Protein AF-A0A2H9NWQ7-F1 (afdb_monomer)

Nearest PDB structures (foldseek):
  6fd2-assembly1_B  TM=4.791E-01  e=6.316E-01  Streptoalloteichus tenebrarius
  4k3z-assembly2_B-2  TM=3.527E-01  e=6.741E-01  Brucella melitensis bv. 1 str. 16M
  4a2r-assembly1_A  TM=3.122E-01  e=1.291E+00  Saccharolobus solfataricus
  7s2l-assembly1_C-3  TM=3.218E-01  e=2.318E+00  uncultured bacterium
  4ijb-assembly1_A  TM=3.047E-01  e=5.759E+00  synthetic construct

Radius of gyration: 14.88 Å; Cα contacts (8 Å, |Δi|>4): 179; chains: 1; bounding box: 39×27×36 Å

Structure (mmCIF, N/CA/C/O backbone):
data_AF-A0A2H9NWQ7-F1
#
_entry.id   AF-A0A2H9NWQ7-F1
#
loop_
_atom_site.group_PDB
_atom_site.id
_atom_site.type_symbol
_atom_site.label_atom_id
_atom_site.label_alt_id
_atom_site.label_comp_id
_atom_site.label_asym_id
_atom_site.label_entity_id
_atom_site.label_seq_id
_atom_site.pdbx_PDB_ins_code
_atom_site.Cartn_x
_atom_site.Cartn_y
_atom_site.Cartn_z
_atom_site.occupancy
_atom_site.B_iso_or_equiv
_atom_site.auth_seq_id
_atom_site.auth_comp_id
_atom_site.auth_asym_id
_atom_site.auth_atom_id
_atom_site.pdbx_PDB_model_num
ATOM 1 N N . GLU A 1 1 ? -18.770 0.151 6.927 1.00 87.44 1 GLU A N 1
ATOM 2 C CA . GLU A 1 1 ? -19.241 0.477 8.300 1.00 87.44 1 GLU A CA 1
ATOM 3 C C . GLU A 1 1 ? -20.042 -0.625 8.992 1.00 87.44 1 GLU A C 1
ATOM 5 O O . GLU A 1 1 ? -19.679 -1.005 10.098 1.00 87.44 1 GLU A O 1
ATOM 10 N N . VAL A 1 2 ? -21.124 -1.141 8.387 1.00 96.44 2 VAL A N 1
ATOM 11 C CA . VAL A 1 2 ? -22.030 -2.113 9.044 1.00 96.44 2 VAL A CA 1
ATOM 12 C C . VAL A 1 2 ? -21.289 -3.340 9.583 1.00 96.44 2 VAL A C 1
ATOM 14 O O . VAL A 1 2 ? -21.537 -3.734 10.718 1.00 96.44 2 VAL A O 1
ATOM 17 N N . LEU A 1 3 ? -20.365 -3.902 8.797 1.00 96.81 3 LEU A N 1
ATOM 18 C CA . LEU A 1 3 ? -19.580 -5.077 9.186 1.00 96.81 3 LEU A CA 1
ATOM 19 C C . LEU A 1 3 ? -18.732 -4.822 10.440 1.00 96.81 3 LEU A C 1
ATOM 21 O O . LEU A 1 3 ? -18.745 -5.633 11.358 1.00 96.81 3 LEU A O 1
ATOM 25 N N . ILE A 1 4 ? -18.078 -3.658 10.513 1.00 96.44 4 ILE A N 1
ATOM 26 C CA . ILE A 1 4 ? -17.283 -3.230 11.672 1.00 96.44 4 ILE A CA 1
ATOM 27 C C . ILE A 1 4 ? -18.188 -3.063 12.899 1.00 96.44 4 ILE A C 1
ATOM 29 O O . ILE A 1 4 ? -17.936 -3.649 13.947 1.00 96.44 4 ILE A O 1
ATOM 33 N N . ARG A 1 5 ? -19.289 -2.308 12.767 1.00 95.88 5 ARG A N 1
ATOM 34 C CA . ARG A 1 5 ? -20.203 -2.017 13.887 1.00 95.88 5 ARG A CA 1
ATOM 35 C C . ARG A 1 5 ? -20.862 -3.276 14.449 1.00 95.88 5 ARG A C 1
ATOM 37 O O . ARG A 1 5 ? -21.040 -3.384 15.657 1.00 95.88 5 ARG A O 1
ATOM 44 N N . LYS A 1 6 ? -21.232 -4.217 13.578 1.00 97.69 6 LYS A N 1
ATOM 45 C CA . LYS A 1 6 ? -21.793 -5.515 13.974 1.00 97.69 6 LYS A CA 1
ATOM 46 C C . LYS A 1 6 ? -20.725 -6.521 14.428 1.00 97.69 6 LYS A C 1
ATOM 48 O O . LYS A 1 6 ? -21.096 -7.642 14.751 1.00 97.69 6 LYS A O 1
ATOM 53 N N . LYS A 1 7 ? -19.441 -6.133 14.461 1.00 95.81 7 LYS A N 1
ATOM 54 C CA . LYS A 1 7 ? -18.301 -6.993 14.821 1.00 95.81 7 LYS A CA 1
ATOM 55 C C . LYS A 1 7 ? -18.266 -8.295 14.008 1.00 95.81 7 LYS A C 1
ATOM 57 O O . LYS A 1 7 ? -18.063 -9.369 14.552 1.00 95.81 7 LYS A O 1
ATOM 62 N N . LEU A 1 8 ? -18.520 -8.187 12.703 1.00 98.00 8 LEU A N 1
ATOM 63 C CA . LEU A 1 8 ? -18.517 -9.320 11.766 1.00 98.00 8 LEU A CA 1
ATOM 64 C C . LEU A 1 8 ? -17.177 -9.498 11.045 1.00 98.00 8 LEU A C 1
ATOM 66 O O . LEU A 1 8 ? -17.048 -10.377 10.201 1.00 98.00 8 LEU A O 1
ATOM 70 N N . VAL A 1 9 ? -16.214 -8.619 11.317 1.00 97.31 9 VAL A N 1
ATOM 71 C CA . VAL A 1 9 ? -14.862 -8.675 10.767 1.00 97.31 9 VAL A CA 1
ATOM 72 C C . VAL A 1 9 ? -13.879 -8.428 11.895 1.00 97.31 9 VAL A C 1
ATOM 74 O O . VAL A 1 9 ? -14.071 -7.495 12.672 1.00 97.31 9 VAL A O 1
ATOM 77 N N . ASP A 1 10 ? -12.828 -9.236 11.948 1.00 98.00 10 ASP A N 1
ATOM 78 C CA . ASP A 1 10 ? -11.739 -9.092 12.921 1.00 98.00 10 ASP A CA 1
ATOM 79 C C . ASP A 1 10 ? -10.541 -8.337 12.331 1.00 98.00 10 ASP A C 1
ATOM 81 O O . ASP A 1 10 ? -9.698 -7.823 13.063 1.00 98.00 10 ASP A O 1
ATOM 85 N N . TYR A 1 11 ? -10.478 -8.241 11.000 1.00 98.19 11 TYR A N 1
ATOM 86 C CA . TYR A 1 11 ? -9.354 -7.664 10.278 1.00 98.19 11 TYR A CA 1
ATOM 87 C C . TYR A 1 11 ? -9.783 -7.058 8.939 1.00 98.19 11 TYR A C 1
ATOM 89 O O . TYR A 1 11 ? -10.650 -7.603 8.252 1.00 98.19 11 TYR A O 1
ATOM 97 N N . ILE A 1 12 ? -9.154 -5.948 8.545 1.00 98.44 12 ILE A N 1
ATOM 98 C CA . ILE A 1 12 ? -9.345 -5.321 7.231 1.00 98.44 12 ILE A CA 1
ATOM 99 C C . ILE A 1 12 ? -7.993 -5.102 6.550 1.00 98.44 12 ILE A C 1
ATOM 101 O O . ILE A 1 12 ? -7.142 -4.390 7.069 1.00 98.44 12 ILE A O 1
ATOM 105 N N . ALA A 1 13 ? -7.830 -5.643 5.345 1.00 98.31 13 ALA A N 1
ATOM 106 C CA . ALA A 1 13 ? -6.726 -5.303 4.452 1.00 98.31 13 ALA A CA 1
ATOM 107 C C . ALA A 1 13 ? -7.251 -4.430 3.308 1.00 98.31 13 ALA A C 1
ATOM 109 O O . ALA A 1 13 ? -8.194 -4.825 2.618 1.00 98.31 13 ALA A O 1
ATOM 110 N N . MET A 1 14 ? -6.652 -3.258 3.097 1.00 98.44 14 MET A N 1
ATOM 111 C CA . MET A 1 14 ? -7.027 -2.357 2.003 1.00 98.44 14 MET A CA 1
ATOM 112 C C . MET A 1 14 ? -5.858 -2.126 1.049 1.00 98.44 14 MET A C 1
ATOM 114 O O . MET A 1 14 ? -4.771 -1.725 1.460 1.00 98.44 14 MET A O 1
ATOM 118 N N . ASP A 1 15 ? -6.109 -2.328 -0.243 1.00 98.31 15 ASP A N 1
ATOM 119 C CA . ASP A 1 15 ? -5.146 -2.020 -1.295 1.00 98.31 15 ASP A CA 1
ATOM 120 C C . ASP A 1 15 ? -5.033 -0.502 -1.516 1.00 98.31 15 ASP A C 1
ATOM 122 O O . ASP A 1 15 ? -6.017 0.180 -1.808 1.00 98.31 15 ASP A O 1
ATOM 126 N N . ILE A 1 16 ? -3.812 0.017 -1.431 1.00 98.50 16 ILE A N 1
ATOM 127 C CA . ILE A 1 16 ? -3.425 1.358 -1.865 1.00 98.50 16 ILE A CA 1
ATOM 128 C C . ILE A 1 16 ? -2.639 1.187 -3.157 1.00 98.50 16 ILE A C 1
ATOM 130 O O . ILE A 1 16 ? -1.578 0.574 -3.164 1.00 98.50 16 ILE A O 1
ATOM 134 N N . LYS A 1 17 ? -3.201 1.662 -4.271 1.00 97.12 17 LYS A N 1
ATOM 135 C CA . LYS A 1 17 ? -2.672 1.351 -5.604 1.00 97.12 17 LYS A CA 1
ATOM 136 C C . LYS A 1 17 ? -1.675 2.370 -6.135 1.00 97.12 17 LYS A C 1
ATOM 138 O O . LYS A 1 17 ? -0.853 1.996 -6.946 1.00 97.12 17 LYS A O 1
ATOM 143 N N . ALA A 1 18 ? -1.778 3.634 -5.738 1.00 97.94 18 ALA A N 1
ATOM 144 C CA . ALA A 1 18 ? -0.905 4.709 -6.205 1.00 97.94 18 ALA A CA 1
ATOM 145 C C . ALA A 1 18 ? -1.085 5.953 -5.313 1.00 97.94 18 ALA A C 1
ATOM 147 O O . ALA A 1 18 ? -1.996 5.968 -4.473 1.00 97.94 18 ALA A O 1
ATOM 148 N N . PRO A 1 19 ? -0.285 7.015 -5.510 1.00 98.00 19 PRO A N 1
ATOM 149 C CA . PRO A 1 19 ? -0.627 8.361 -5.057 1.00 98.00 19 PRO A CA 1
ATOM 150 C C . PRO A 1 19 ? -1.988 8.819 -5.601 1.00 98.00 19 PRO A C 1
ATOM 152 O O . PRO A 1 19 ? -2.500 8.270 -6.580 1.00 98.00 19 PRO A O 1
ATOM 155 N N . LYS A 1 20 ? -2.581 9.844 -4.980 1.00 96.88 20 LYS A N 1
ATOM 156 C CA . LYS A 1 20 ? -3.924 10.338 -5.334 1.00 96.88 20 LYS A CA 1
ATOM 157 C C . LYS A 1 20 ? -4.025 10.733 -6.806 1.00 96.88 20 LYS A C 1
ATOM 159 O O . LYS A 1 20 ? -5.002 10.398 -7.469 1.00 96.88 20 LYS A O 1
ATOM 164 N N . GLU A 1 21 ? -3.016 11.442 -7.295 1.00 96.50 21 GLU A N 1
ATOM 165 C CA . GLU A 1 21 ? -2.955 12.004 -8.642 1.00 96.50 21 GLU A CA 1
ATOM 166 C C . GLU A 1 21 ? -2.868 10.936 -9.743 1.00 96.50 21 GLU A C 1
ATOM 168 O O . GLU A 1 21 ? -3.390 11.139 -10.837 1.00 96.50 21 GLU A O 1
ATOM 173 N N . ASP A 1 22 ? -2.283 9.776 -9.437 1.00 97.06 22 ASP A N 1
ATOM 174 C CA . ASP A 1 22 ? -2.066 8.680 -10.387 1.00 97.06 22 ASP A CA 1
ATOM 175 C C . ASP A 1 22 ? -3.012 7.491 -10.157 1.00 97.06 22 ASP A C 1
ATOM 177 O O . ASP A 1 22 ? -2.977 6.504 -10.898 1.00 97.06 22 ASP A O 1
ATOM 181 N N . TYR A 1 23 ? -3.901 7.570 -9.162 1.00 97.50 23 TYR A N 1
ATOM 182 C CA . TYR A 1 23 ? -4.732 6.440 -8.745 1.00 97.50 23 TYR A CA 1
ATOM 183 C C . TYR A 1 23 ? -5.609 5.906 -9.879 1.00 97.50 23 TYR A C 1
ATOM 185 O O . TYR A 1 23 ? -5.609 4.704 -10.134 1.00 97.50 23 TYR A O 1
ATOM 193 N N . SER A 1 24 ? -6.313 6.782 -10.601 1.00 97.00 24 SER A N 1
ATOM 194 C CA . SER A 1 24 ? -7.166 6.392 -11.736 1.00 97.00 24 SER A CA 1
ATOM 195 C C . SER A 1 24 ? -6.364 5.768 -12.881 1.00 97.00 24 SER A C 1
ATOM 197 O O . SER A 1 24 ? -6.818 4.820 -13.523 1.00 97.00 24 SER A O 1
ATOM 199 N N . LYS A 1 25 ? -5.139 6.257 -13.109 1.00 95.69 25 LYS A N 1
ATOM 200 C CA . LYS A 1 25 ? -4.226 5.733 -14.131 1.00 95.69 25 LYS A CA 1
ATOM 201 C C . LYS A 1 25 ? -3.767 4.320 -13.779 1.00 95.69 25 LYS A C 1
ATOM 203 O O . LYS A 1 25 ? -3.852 3.430 -14.620 1.00 95.69 25 LYS A O 1
ATOM 208 N N . VAL A 1 26 ? -3.330 4.094 -12.540 1.00 95.69 26 VAL A N 1
ATOM 209 C CA . VAL A 1 26 ? -2.879 2.768 -12.083 1.00 95.69 26 VAL A CA 1
ATOM 210 C C . VAL A 1 26 ? -4.045 1.789 -11.936 1.00 95.69 26 VAL A C 1
ATOM 212 O O . VAL A 1 26 ? -3.919 0.618 -12.292 1.00 95.69 26 VAL A O 1
ATOM 215 N N . ALA A 1 27 ? -5.200 2.253 -11.458 1.00 94.69 27 ALA A N 1
ATOM 216 C CA . ALA A 1 27 ? -6.418 1.448 -11.380 1.00 94.69 27 ALA A CA 1
ATOM 217 C C . ALA A 1 27 ? -7.038 1.162 -12.759 1.00 94.69 27 ALA A C 1
ATOM 219 O O . ALA A 1 27 ? -7.901 0.291 -12.857 1.00 94.69 27 ALA A O 1
ATOM 220 N N . ASN A 1 28 ? -6.607 1.882 -13.802 1.00 94.38 28 ASN A N 1
ATOM 221 C CA . ASN A 1 28 ? -7.165 1.841 -15.151 1.00 94.38 28 ASN A CA 1
ATOM 222 C C . ASN A 1 28 ? -8.698 2.015 -15.159 1.00 94.38 28 ASN A C 1
ATOM 224 O O . ASN A 1 28 ? -9.426 1.300 -15.847 1.00 94.38 28 ASN A O 1
ATOM 228 N N . ALA A 1 29 ? -9.186 2.942 -14.333 1.00 95.25 29 ALA A N 1
ATOM 229 C CA . ALA A 1 29 ? -10.602 3.232 -14.148 1.00 95.25 29 ALA A CA 1
ATOM 230 C C . ALA A 1 29 ? -10.788 4.660 -13.622 1.00 95.25 29 ALA A C 1
ATOM 232 O O . ALA A 1 29 ? -9.889 5.221 -13.000 1.00 95.25 29 ALA A O 1
ATOM 233 N N . SER A 1 30 ? -11.973 5.239 -13.824 1.00 96.19 30 SER A N 1
ATOM 234 C CA . SER A 1 30 ? -12.349 6.478 -13.138 1.00 96.19 30 SER A CA 1
ATOM 235 C C . SER A 1 30 ? -12.562 6.181 -11.655 1.00 96.19 30 SER A C 1
ATOM 237 O O . SER A 1 30 ? -13.524 5.500 -11.298 1.00 96.19 30 SER A O 1
ATOM 239 N N . VAL A 1 31 ? -11.666 6.674 -10.799 1.00 96.62 31 VAL A N 1
ATOM 240 C CA . VAL A 1 31 ? -11.718 6.465 -9.348 1.00 96.62 31 VAL A CA 1
ATOM 241 C C . VAL A 1 31 ? -12.072 7.769 -8.646 1.00 96.62 31 VAL A C 1
ATOM 243 O O . VAL A 1 31 ? -11.437 8.798 -8.866 1.00 96.62 31 VAL A O 1
ATOM 246 N N . ASP A 1 32 ? -13.061 7.707 -7.758 1.00 97.50 32 ASP A N 1
ATOM 247 C CA . ASP A 1 32 ? -13.322 8.780 -6.804 1.00 97.50 32 ASP A CA 1
ATOM 248 C C . ASP A 1 32 ? -12.349 8.680 -5.621 1.00 97.50 32 ASP A C 1
ATOM 250 O O . ASP A 1 32 ? -12.477 7.812 -4.752 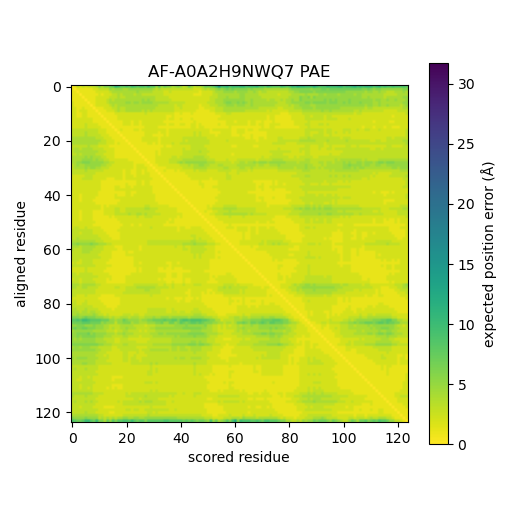1.00 97.50 32 ASP A O 1
ATOM 254 N N . ILE A 1 33 ? -11.374 9.589 -5.584 1.00 97.88 33 ILE A N 1
ATOM 255 C CA . ILE A 1 33 ? -10.387 9.676 -4.502 1.00 97.88 33 ILE A CA 1
ATOM 256 C C . ILE A 1 33 ? -11.059 9.955 -3.152 1.00 97.88 33 ILE A C 1
ATOM 258 O O . ILE A 1 33 ? -10.607 9.421 -2.139 1.00 97.88 33 ILE A O 1
ATOM 262 N N . GLY A 1 34 ? -12.164 10.708 -3.123 1.00 98.19 34 GLY A N 1
ATOM 263 C CA . GLY A 1 34 ? -12.880 11.026 -1.886 1.00 98.19 34 GLY A CA 1
ATOM 264 C C . GLY A 1 34 ? -13.396 9.769 -1.184 1.00 98.19 34 GLY A C 1
ATOM 265 O O . GLY A 1 34 ? -13.209 9.604 0.022 1.00 98.19 34 GLY A O 1
ATOM 266 N N . SER A 1 35 ? -13.952 8.824 -1.943 1.00 97.81 35 SER A N 1
ATOM 267 C CA . SER A 1 35 ? -14.371 7.513 -1.427 1.00 97.81 35 SER A CA 1
ATOM 268 C C . SER A 1 35 ? -13.203 6.683 -0.863 1.00 97.81 35 SER A C 1
ATOM 270 O O . SER A 1 35 ? -13.354 5.984 0.148 1.00 97.81 35 SER A O 1
ATOM 272 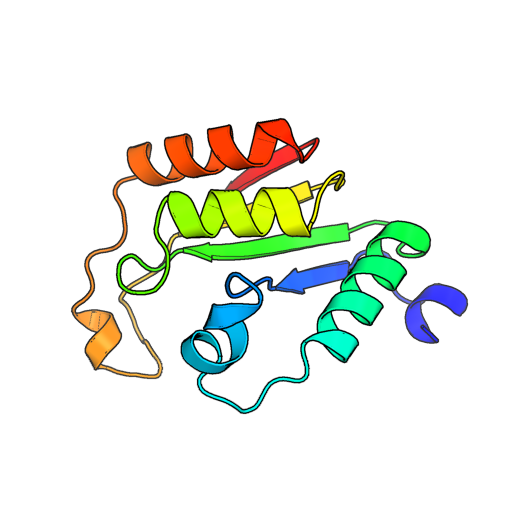N N . ILE A 1 36 ? -12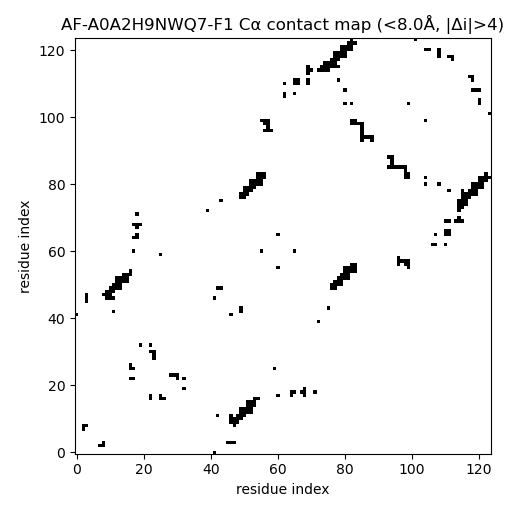.016 6.771 -1.474 1.00 98.19 36 ILE A N 1
ATOM 273 C CA . ILE A 1 36 ? -10.801 6.104 -0.975 1.00 98.19 36 ILE A CA 1
ATOM 274 C C . ILE A 1 36 ? -10.349 6.726 0.352 1.00 98.19 36 ILE A C 1
ATOM 276 O O . ILE A 1 36 ? -10.064 6.002 1.307 1.00 98.19 36 ILE A O 1
ATOM 280 N N . GLU A 1 37 ? -10.347 8.054 0.455 1.00 98.25 37 GLU A N 1
ATOM 281 C CA . GLU A 1 37 ? -9.990 8.765 1.687 1.00 98.25 37 GLU A CA 1
ATOM 282 C C . GLU A 1 37 ? -10.963 8.483 2.832 1.00 98.25 37 GLU A C 1
ATOM 284 O O . GLU A 1 37 ? -10.532 8.223 3.958 1.00 98.25 37 GLU A O 1
ATOM 289 N N . GLN A 1 38 ? -12.266 8.456 2.542 1.00 98.31 38 GLN A N 1
ATOM 290 C CA . GLN A 1 38 ? -13.291 8.060 3.510 1.00 98.31 38 GLN A CA 1
ATOM 291 C C . GLN A 1 38 ? -13.051 6.637 4.022 1.00 98.31 38 GLN A C 1
ATOM 293 O O . GLN A 1 38 ? -13.143 6.388 5.226 1.00 98.31 38 GLN A O 1
ATOM 298 N N . SER A 1 39 ? -12.677 5.715 3.131 1.00 98.06 39 SER A N 1
ATOM 299 C CA . SER A 1 39 ? -12.347 4.335 3.497 1.00 98.06 39 SER A CA 1
ATOM 300 C C . SER A 1 39 ? -11.103 4.264 4.387 1.00 98.06 39 SER A C 1
ATOM 302 O O . SER A 1 39 ? -11.143 3.621 5.436 1.00 98.06 39 SER A O 1
ATOM 304 N N . ILE A 1 40 ? -10.028 4.979 4.033 1.00 98.38 40 ILE A N 1
ATOM 305 C CA . ILE A 1 40 ? -8.801 5.070 4.843 1.00 98.38 40 ILE A CA 1
ATOM 306 C C . ILE A 1 40 ? -9.123 5.613 6.241 1.00 98.38 40 ILE A C 1
ATOM 308 O O . ILE A 1 40 ? -8.713 5.019 7.242 1.00 98.38 40 ILE A O 1
ATOM 312 N N . ALA A 1 41 ? -9.878 6.711 6.327 1.00 98.38 41 ALA A N 1
ATOM 313 C CA . ALA A 1 41 ? -10.249 7.334 7.595 1.00 98.38 41 ALA A CA 1
ATOM 314 C C . ALA A 1 41 ? -11.111 6.403 8.461 1.00 98.38 41 ALA A C 1
ATOM 316 O O . ALA A 1 41 ? -10.855 6.250 9.659 1.00 98.38 41 ALA A O 1
ATOM 317 N N . LEU A 1 42 ? -12.100 5.737 7.857 1.00 98.25 42 LEU A N 1
ATOM 318 C CA . LEU A 1 42 ? -12.958 4.774 8.541 1.00 98.25 42 LEU A CA 1
ATOM 319 C C . LEU A 1 42 ? -12.151 3.601 9.106 1.00 98.25 42 LEU A C 1
ATOM 321 O O . LEU A 1 42 ? -12.336 3.247 10.273 1.00 98.25 42 LEU A O 1
ATOM 325 N N . ILE A 1 43 ? -11.267 3.012 8.295 1.00 98.38 43 ILE A N 1
ATOM 326 C CA . ILE A 1 43 ? -10.436 1.869 8.689 1.00 98.38 43 ILE A CA 1
ATOM 327 C C . ILE A 1 43 ? -9.538 2.259 9.857 1.00 98.38 43 ILE A C 1
ATOM 329 O O . ILE A 1 43 ? -9.582 1.610 10.898 1.00 98.38 43 ILE A O 1
ATOM 333 N N . LYS A 1 44 ? -8.799 3.367 9.735 1.00 97.94 44 LYS A N 1
ATOM 334 C CA . LYS A 1 44 ? -7.901 3.839 10.798 1.00 97.94 44 LYS A CA 1
ATOM 335 C C . LYS A 1 44 ? -8.621 4.106 12.113 1.00 97.94 44 LYS A C 1
ATOM 337 O O . LYS A 1 44 ? -8.072 3.823 13.173 1.00 97.94 44 LYS A O 1
ATOM 342 N N . LYS A 1 45 ? -9.826 4.676 12.041 1.00 97.44 45 LYS A N 1
ATOM 343 C CA . LYS A 1 45 ? -10.603 5.072 13.218 1.00 97.44 45 LYS A CA 1
ATOM 344 C C . LYS A 1 45 ? -11.327 3.900 13.878 1.00 97.44 45 LYS A C 1
ATOM 346 O O . LYS A 1 45 ? -11.490 3.911 15.093 1.00 97.44 45 LYS A O 1
ATOM 351 N N . SER A 1 46 ? -11.839 2.961 13.084 1.00 97.31 46 SER A N 1
ATOM 352 C CA . SER A 1 46 ? -12.901 2.056 13.545 1.00 97.31 46 SER A CA 1
ATOM 353 C C . SER A 1 46 ? -12.624 0.575 13.310 1.00 97.31 46 SER A C 1
ATOM 355 O O . SER A 1 46 ? -13.325 -0.243 13.899 1.00 97.31 46 SER A O 1
ATOM 357 N N . ALA A 1 47 ? -11.668 0.200 12.454 1.00 97.62 47 ALA A N 1
ATOM 358 C CA . ALA A 1 47 ? -11.365 -1.213 12.243 1.00 97.62 47 ALA A CA 1
ATOM 359 C C . ALA A 1 47 ? -10.763 -1.829 13.523 1.00 97.62 47 ALA A C 1
ATOM 361 O O . ALA A 1 47 ? -9.910 -1.193 14.145 1.00 97.62 47 ALA A O 1
ATOM 362 N N . PRO A 1 48 ? -11.171 -3.051 13.917 1.00 97.19 48 PRO A N 1
ATOM 363 C CA . PRO A 1 48 ? -10.599 -3.729 15.084 1.00 97.19 48 PRO A CA 1
ATOM 364 C C . PRO A 1 48 ? -9.103 -4.006 14.903 1.00 97.19 48 PRO A C 1
ATOM 366 O O . PRO A 1 48 ? -8.307 -3.782 15.814 1.00 97.19 48 PRO A O 1
ATOM 369 N N . ASP A 1 49 ? -8.716 -4.426 13.701 1.00 98.19 49 ASP A N 1
ATOM 370 C CA . ASP A 1 49 ? -7.335 -4.468 13.254 1.00 98.19 49 ASP A CA 1
ATOM 371 C C . ASP A 1 49 ? -7.265 -4.280 11.729 1.00 98.19 49 ASP A C 1
ATOM 373 O O . ASP A 1 49 ? -8.256 -4.506 11.025 1.00 98.19 49 ASP A O 1
ATOM 377 N N . TYR A 1 50 ? -6.123 -3.817 11.212 1.00 98.62 50 TYR A N 1
ATOM 378 C CA . TYR A 1 50 ? -5.971 -3.552 9.784 1.00 98.62 50 TYR A CA 1
ATOM 379 C C . TYR A 1 50 ? -4.526 -3.533 9.270 1.00 98.62 50 TYR A C 1
ATOM 381 O O . TYR A 1 50 ? -3.557 -3.393 10.027 1.00 98.62 50 TYR A O 1
ATOM 389 N N . GLU A 1 51 ? -4.416 -3.588 7.946 1.00 98.69 51 GLU A N 1
ATOM 390 C CA . GLU A 1 51 ? -3.251 -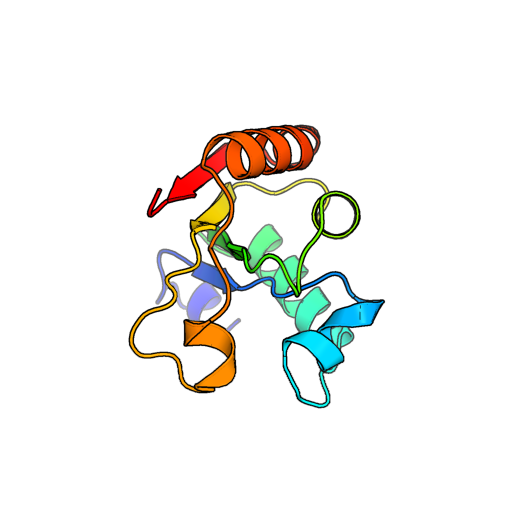3.172 7.169 1.00 98.69 51 GLU A CA 1
ATOM 391 C C . GLU A 1 51 ? -3.678 -2.406 5.915 1.00 98.69 51 GLU A C 1
ATOM 393 O O . GLU A 1 51 ? -4.754 -2.624 5.346 1.00 98.69 51 GLU A O 1
ATOM 398 N N . PHE A 1 52 ? -2.792 -1.531 5.456 1.00 98.81 52 PHE A N 1
ATOM 399 C CA . PHE A 1 52 ? -2.767 -1.126 4.058 1.00 98.81 52 PHE A CA 1
ATOM 400 C C . PHE A 1 52 ? -1.769 -1.998 3.308 1.00 98.81 52 PHE A C 1
ATOM 402 O O . PHE A 1 52 ? -0.817 -2.504 3.895 1.00 98.81 52 PHE A O 1
ATOM 409 N N . ARG A 1 53 ? -1.959 -2.195 2.012 1.00 98.69 53 ARG A N 1
ATOM 410 C CA . ARG A 1 53 ? -1.021 -2.988 1.216 1.00 98.69 53 ARG A CA 1
ATOM 411 C C . ARG A 1 53 ? -0.942 -2.496 -0.216 1.00 98.69 53 ARG A C 1
ATOM 413 O O . ARG A 1 53 ? -1.851 -1.825 -0.694 1.00 98.69 53 ARG A O 1
ATOM 420 N N . MET A 1 54 ? 0.136 -2.843 -0.903 1.00 98.31 54 MET A N 1
ATOM 421 C CA . MET A 1 54 ? 0.341 -2.483 -2.303 1.00 98.31 54 MET A CA 1
ATOM 422 C C . MET A 1 54 ? 1.181 -3.534 -3.014 1.00 98.31 54 MET A C 1
ATOM 424 O O . MET A 1 54 ? 2.218 -3.950 -2.505 1.00 98.31 54 MET A O 1
ATOM 428 N N . THR A 1 55 ? 0.770 -3.919 -4.222 1.00 97.94 55 THR A N 1
ATOM 429 C CA . THR A 1 55 ? 1.624 -4.680 -5.140 1.00 97.94 55 THR A CA 1
ATOM 430 C C . THR A 1 55 ? 2.545 -3.725 -5.894 1.00 97.94 55 THR A C 1
ATOM 432 O O . THR A 1 55 ? 2.077 -2.907 -6.682 1.00 97.94 55 THR A O 1
ATOM 435 N N . VAL A 1 56 ? 3.852 -3.837 -5.675 1.00 97.81 56 VAL A N 1
ATOM 436 C CA . VAL A 1 56 ? 4.846 -2.916 -6.235 1.00 97.81 56 VAL A CA 1
ATOM 437 C C . VAL A 1 56 ? 5.256 -3.362 -7.636 1.00 97.81 56 VAL A C 1
ATOM 439 O O . VAL A 1 56 ? 5.928 -4.377 -7.803 1.00 97.81 56 VAL A O 1
ATOM 442 N N . VAL A 1 57 ? 4.876 -2.578 -8.643 1.00 97.62 57 VAL A N 1
ATOM 443 C CA . VAL A 1 57 ? 5.193 -2.811 -10.065 1.00 97.62 57 VAL A CA 1
ATOM 444 C C . VAL A 1 57 ? 6.137 -1.715 -10.589 1.00 97.62 57 VAL A C 1
ATOM 446 O O . VAL A 1 57 ? 5.738 -0.550 -10.537 1.00 97.62 57 VAL A O 1
ATOM 449 N N . PRO A 1 58 ? 7.322 -2.044 -11.145 1.00 96.94 58 PRO A N 1
ATOM 450 C CA . PRO A 1 58 ? 8.340 -1.054 -11.529 1.00 96.94 58 PRO A CA 1
ATOM 451 C C . PRO A 1 58 ? 7.931 0.029 -12.525 1.00 96.94 58 PRO A C 1
ATOM 453 O O . PRO A 1 58 ? 8.423 1.148 -12.462 1.00 96.94 58 PRO A O 1
ATOM 456 N N . THR A 1 59 ? 7.021 -0.271 -13.449 1.00 95.94 59 THR A N 1
ATOM 457 C CA . THR A 1 59 ? 6.556 0.712 -14.442 1.00 95.94 59 THR A CA 1
ATOM 458 C C . THR A 1 59 ? 5.410 1.586 -13.933 1.00 95.94 59 THR A C 1
ATOM 460 O O . THR A 1 59 ? 4.926 2.437 -14.675 1.00 95.94 59 THR A O 1
ATOM 463 N N . LEU A 1 60 ? 4.918 1.328 -12.718 1.00 97.06 60 LEU A N 1
ATOM 464 C CA . LEU A 1 60 ? 3.761 2.011 -12.133 1.00 97.06 60 LEU A CA 1
ATOM 465 C C . LEU A 1 60 ? 4.083 2.717 -10.815 1.00 97.06 60 LEU A C 1
ATOM 467 O O . LEU A 1 60 ? 3.317 3.584 -10.415 1.00 97.06 60 LEU A O 1
ATOM 471 N N . HIS A 1 61 ? 5.168 2.333 -10.141 1.00 98.19 61 HIS A N 1
ATOM 472 C CA . HIS A 1 61 ? 5.521 2.865 -8.832 1.00 98.19 61 HIS A CA 1
ATOM 473 C C . HIS A 1 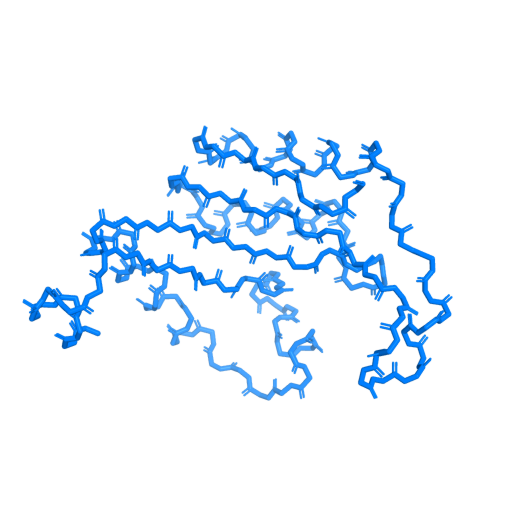61 ? 7.015 3.130 -8.771 1.00 98.19 61 HIS A C 1
ATOM 475 O O . HIS A 1 61 ? 7.816 2.247 -9.063 1.00 98.19 61 HIS A O 1
ATOM 481 N N . SER A 1 62 ? 7.368 4.322 -8.323 1.00 98.19 62 SER A N 1
ATOM 482 C CA . SER A 1 62 ? 8.721 4.786 -8.053 1.00 98.19 62 SER A CA 1
ATOM 483 C C . SER A 1 62 ? 8.899 5.102 -6.567 1.00 98.19 62 SER A C 1
ATOM 485 O O . SER A 1 62 ? 7.926 5.173 -5.818 1.00 98.19 62 SER A O 1
ATOM 487 N N . ALA A 1 63 ? 10.135 5.363 -6.129 1.00 98.44 63 ALA A N 1
ATOM 488 C CA . ALA A 1 63 ? 10.403 5.816 -4.760 1.00 98.44 63 ALA A CA 1
ATOM 489 C C . ALA A 1 63 ? 9.621 7.094 -4.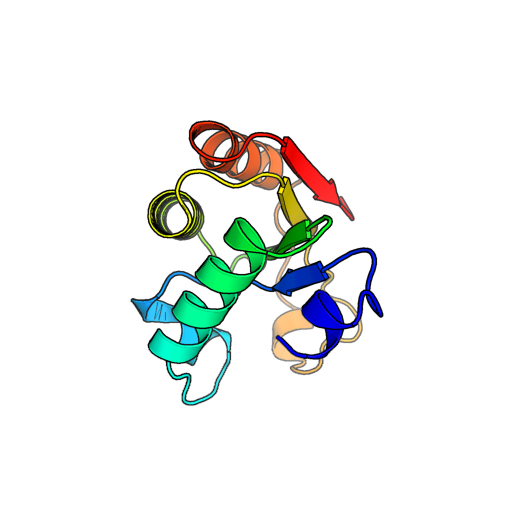390 1.00 98.44 63 ALA A C 1
ATOM 491 O O . ALA A 1 63 ? 9.174 7.232 -3.250 1.00 98.44 63 ALA A O 1
ATOM 492 N N . GLU A 1 64 ? 9.432 8.005 -5.351 1.00 98.50 64 GLU A N 1
ATOM 493 C CA . GLU A 1 64 ? 8.649 9.230 -5.163 1.00 98.50 64 GLU A CA 1
ATOM 494 C C . GLU A 1 64 ? 7.174 8.905 -4.897 1.00 98.50 64 GLU A C 1
ATOM 496 O O . GLU A 1 64 ? 6.571 9.466 -3.982 1.00 98.50 64 GLU A O 1
ATOM 501 N N . ASP A 1 65 ? 6.612 7.934 -5.620 1.00 98.44 65 ASP A N 1
ATOM 502 C CA . ASP A 1 65 ? 5.233 7.486 -5.409 1.00 98.44 65 ASP A CA 1
ATOM 503 C C . ASP A 1 65 ? 5.052 6.884 -4.013 1.00 98.44 65 ASP A C 1
ATOM 505 O O . ASP A 1 65 ? 4.084 7.200 -3.318 1.00 98.44 65 ASP A O 1
ATOM 509 N N . ILE A 1 66 ? 6.016 6.077 -3.553 1.00 98.56 66 ILE A N 1
ATOM 510 C CA . ILE A 1 66 ? 6.009 5.538 -2.184 1.00 98.56 66 ILE A CA 1
ATOM 511 C C . ILE A 1 66 ? 6.035 6.668 -1.156 1.00 98.56 66 ILE A C 1
ATOM 513 O O . ILE A 1 66 ? 5.294 6.622 -0.174 1.00 98.56 66 ILE A O 1
ATOM 517 N N . GLN A 1 67 ? 6.858 7.695 -1.377 1.00 98.56 67 GLN A N 1
ATOM 518 C CA . GLN A 1 67 ? 6.932 8.848 -0.485 1.00 98.56 67 GLN A CA 1
ATOM 519 C C . GLN A 1 67 ? 5.601 9.606 -0.432 1.00 98.56 67 GLN A C 1
ATOM 521 O O . GLN A 1 67 ? 5.122 9.920 0.659 1.00 98.56 67 GLN A O 1
ATOM 526 N N . LYS A 1 68 ? 4.971 9.855 -1.582 1.00 98.62 68 LYS A N 1
ATOM 527 C CA . LYS A 1 68 ? 3.655 10.504 -1.659 1.00 98.62 68 LYS A CA 1
ATOM 528 C C . LYS A 1 68 ? 2.570 9.681 -0.967 1.00 98.62 68 LYS A C 1
ATOM 530 O O . LYS A 1 68 ? 1.766 10.238 -0.223 1.00 98.62 68 LYS A O 1
ATOM 535 N N . ILE A 1 69 ? 2.574 8.358 -1.143 1.00 98.62 69 ILE A N 1
ATOM 536 C CA . ILE A 1 69 ? 1.660 7.442 -0.442 1.00 98.62 69 ILE A CA 1
ATOM 537 C C . ILE A 1 69 ? 1.891 7.499 1.072 1.00 98.62 69 ILE A C 1
ATOM 539 O O . ILE A 1 69 ? 0.927 7.616 1.829 1.00 98.62 69 ILE A O 1
ATOM 543 N N . ALA A 1 70 ? 3.147 7.454 1.522 1.00 98.25 70 ALA A N 1
ATOM 544 C CA . ALA A 1 70 ? 3.493 7.524 2.941 1.00 98.25 70 ALA A CA 1
ATOM 545 C C . ALA A 1 70 ? 2.997 8.833 3.577 1.00 98.25 70 ALA A C 1
ATOM 547 O O . ALA A 1 70 ? 2.395 8.813 4.650 1.00 98.25 70 ALA A O 1
ATOM 548 N N . GLN A 1 71 ? 3.191 9.960 2.886 1.00 98.00 71 GLN A N 1
ATOM 549 C CA . GLN A 1 71 ? 2.719 11.275 3.321 1.00 98.00 71 GLN A CA 1
ATOM 550 C C . GLN A 1 71 ? 1.193 11.373 3.321 1.00 98.00 71 GLN A C 1
ATOM 552 O O . GLN A 1 71 ? 0.615 11.880 4.281 1.00 98.00 71 GLN A O 1
ATOM 557 N N . TRP A 1 72 ? 0.537 10.871 2.272 1.00 98.12 72 TRP A N 1
ATOM 558 C CA . TRP A 1 72 ? -0.920 10.863 2.177 1.00 98.12 72 TRP A CA 1
ATOM 559 C C . TRP A 1 72 ? -1.547 10.043 3.302 1.00 98.12 72 TRP A C 1
ATOM 561 O O . TRP A 1 72 ? -2.467 10.514 3.973 1.00 98.12 72 TRP A O 1
ATOM 571 N N . LEU A 1 73 ? -1.049 8.829 3.536 1.00 97.81 73 LEU A N 1
ATOM 572 C CA . LEU A 1 73 ? -1.532 8.017 4.640 1.00 97.81 73 LEU A CA 1
ATOM 573 C C . LEU A 1 73 ? -1.199 8.692 5.973 1.00 97.81 73 LEU A C 1
ATOM 575 O O . LEU A 1 73 ? -2.051 8.717 6.857 1.00 97.81 73 LEU A O 1
ATOM 579 N N . GLY A 1 74 ? -0.001 9.243 6.148 1.00 96.62 74 GLY A N 1
ATOM 580 C CA . GLY A 1 74 ? 0.469 9.696 7.454 1.00 96.62 74 GLY A CA 1
ATOM 581 C C . GLY A 1 74 ? 0.560 8.522 8.435 1.00 96.62 74 GLY A C 1
ATOM 582 O O . GLY A 1 74 ? 0.849 7.395 8.037 1.00 96.62 74 GLY A O 1
ATOM 583 N N . SER A 1 75 ? 0.270 8.759 9.719 1.00 97.19 75 SER A N 1
ATOM 584 C CA . SER A 1 75 ? 0.352 7.709 10.747 1.00 97.19 75 SER A CA 1
ATOM 585 C C . SER A 1 75 ? -0.607 6.548 10.463 1.00 97.19 75 SER A C 1
ATOM 587 O O . SER A 1 75 ? -1.822 6.747 10.361 1.00 97.19 75 SER A O 1
ATOM 589 N N . ALA A 1 76 ? -0.078 5.334 10.317 1.00 97.75 76 ALA A N 1
ATOM 590 C CA . ALA A 1 76 ? -0.851 4.109 10.116 1.00 97.75 76 ALA A CA 1
ATOM 591 C C . ALA A 1 76 ? -0.216 2.931 10.865 1.00 97.75 76 ALA A C 1
ATOM 593 O O . ALA A 1 76 ? 0.994 2.908 11.092 1.00 97.75 76 ALA A O 1
ATOM 594 N N . LYS A 1 77 ? -1.039 1.937 11.221 1.00 98.06 77 LYS A N 1
ATOM 595 C CA . LYS A 1 77 ? -0.589 0.774 11.996 1.00 98.06 77 LYS A CA 1
ATOM 596 C C . LYS A 1 77 ? 0.339 -0.141 11.193 1.00 98.06 77 LYS A C 1
ATOM 598 O O . LYS A 1 77 ? 1.432 -0.444 11.658 1.00 98.06 77 LYS A O 1
ATOM 603 N N . ARG A 1 78 ? -0.096 -0.593 10.010 1.00 98.75 78 ARG A N 1
ATOM 604 C CA . ARG A 1 78 ? 0.661 -1.538 9.175 1.00 98.75 78 ARG A CA 1
ATOM 605 C C . ARG A 1 78 ? 0.577 -1.211 7.691 1.00 98.75 78 ARG A C 1
ATOM 607 O O . ARG A 1 78 ? -0.481 -0.774 7.226 1.00 98.75 78 ARG A O 1
ATOM 614 N N . PHE A 1 79 ? 1.666 -1.471 6.972 1.00 98.81 79 PHE A N 1
ATOM 615 C CA . PHE A 1 79 ? 1.698 -1.455 5.514 1.00 98.81 79 PHE A CA 1
ATOM 616 C C . PHE A 1 79 ? 2.480 -2.643 4.948 1.00 98.81 79 PHE A C 1
ATOM 618 O O . PHE A 1 79 ? 3.636 -2.848 5.309 1.00 98.81 79 PHE A O 1
ATOM 625 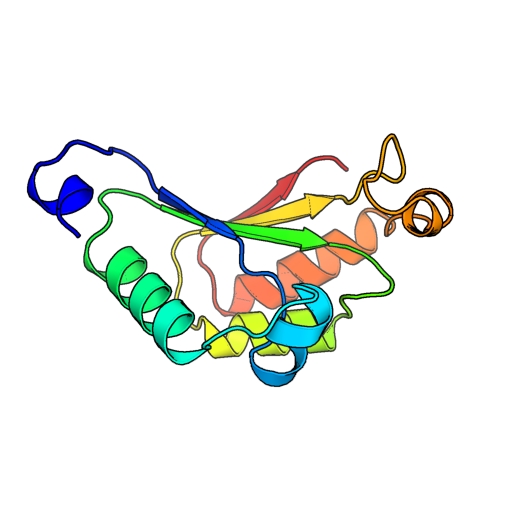N N . THR A 1 80 ? 1.893 -3.372 4.005 1.00 98.81 80 THR A N 1
ATOM 626 C CA . THR A 1 80 ? 2.538 -4.521 3.357 1.00 98.81 80 THR A CA 1
ATOM 627 C C . THR A 1 80 ? 2.904 -4.203 1.906 1.00 98.81 80 THR A C 1
ATOM 629 O O . THR A 1 80 ? 2.039 -3.939 1.067 1.00 98.81 80 THR A O 1
ATOM 632 N N . LEU A 1 81 ? 4.202 -4.237 1.596 1.00 98.62 81 LEU A N 1
ATOM 633 C CA . LEU A 1 81 ? 4.733 -4.167 0.236 1.00 98.62 81 LEU A CA 1
ATOM 634 C C . LEU A 1 81 ? 4.793 -5.573 -0.360 1.00 98.62 81 LEU A C 1
ATOM 636 O O . LEU A 1 81 ? 5.601 -6.412 0.037 1.00 98.62 81 LEU A O 1
ATOM 640 N N . GLN A 1 82 ? 3.939 -5.831 -1.339 1.00 98.56 82 GLN A N 1
ATOM 641 C CA . GLN A 1 82 ? 3.880 -7.101 -2.043 1.00 98.56 82 GLN A CA 1
ATOM 642 C C . GLN A 1 82 ? 4.702 -7.046 -3.331 1.00 98.56 82 GLN A C 1
ATOM 644 O O . GLN A 1 82 ? 4.454 -6.215 -4.207 1.00 98.56 82 GLN A O 1
ATOM 649 N N . GLN A 1 83 ? 5.640 -7.978 -3.476 1.00 98.25 83 GLN A N 1
ATOM 650 C CA . GLN A 1 83 ? 6.407 -8.163 -4.703 1.00 98.25 83 GLN A CA 1
ATOM 651 C C . GLN A 1 83 ? 5.479 -8.505 -5.874 1.00 98.25 83 GLN A C 1
ATOM 653 O O . GLN A 1 83 ? 4.690 -9.457 -5.817 1.00 98.25 83 GLN A O 1
ATOM 658 N N . PHE A 1 84 ? 5.607 -7.760 -6.970 1.00 98.00 84 PHE A N 1
ATOM 659 C CA . PHE A 1 84 ? 4.950 -8.110 -8.221 1.00 98.00 84 PHE A CA 1
ATOM 660 C C . PHE A 1 84 ? 5.507 -9.421 -8.796 1.00 98.00 84 PHE A C 1
ATOM 662 O O . PHE A 1 84 ? 6.715 -9.647 -8.834 1.00 98.00 84 PHE A O 1
ATOM 669 N N . ARG A 1 85 ? 4.615 -10.285 -9.289 1.00 96.81 85 ARG A N 1
ATOM 670 C CA . ARG A 1 85 ? 4.972 -11.530 -9.978 1.00 96.81 85 ARG A CA 1
ATOM 671 C C . ARG A 1 85 ? 4.552 -11.433 -11.439 1.00 96.81 85 ARG A C 1
ATOM 673 O O . ARG A 1 85 ? 3.363 -11.420 -11.735 1.00 96.81 85 ARG A O 1
ATOM 680 N N . GLN A 1 86 ? 5.521 -11.466 -12.350 1.00 96.00 86 GLN A N 1
ATOM 681 C CA . GLN A 1 86 ? 5.308 -11.375 -13.803 1.00 96.00 86 GLN A CA 1
ATOM 682 C C . GLN A 1 86 ? 4.701 -12.643 -14.449 1.00 96.00 86 GLN A C 1
ATOM 684 O O . GLN A 1 86 ? 4.899 -12.901 -15.631 1.00 96.00 86 GLN A O 1
ATOM 689 N N . LYS A 1 87 ? 4.003 -13.490 -13.683 1.00 94.38 87 LYS A N 1
ATOM 690 C CA . LYS A 1 87 ? 3.420 -14.753 -14.167 1.00 94.38 87 LYS A CA 1
ATOM 691 C C . LYS A 1 87 ? 1.898 -14.671 -14.129 1.00 94.38 87 LYS A C 1
ATOM 693 O O . LYS A 1 87 ? 1.349 -14.248 -13.116 1.00 94.38 87 LYS A O 1
ATOM 698 N N . ASN A 1 88 ? 1.235 -15.152 -15.184 1.00 93.44 88 ASN A N 1
ATOM 699 C CA . ASN A 1 88 ? -0.229 -15.216 -15.290 1.00 93.44 88 ASN A CA 1
ATOM 700 C C . ASN A 1 88 ? -0.909 -13.857 -15.062 1.00 93.44 88 ASN A C 1
ATOM 702 O O . ASN A 1 88 ? -1.905 -13.762 -14.345 1.00 93.44 88 ASN A O 1
ATOM 706 N N . THR A 1 89 ? -0.360 -12.791 -15.644 1.00 95.19 89 THR A N 1
ATOM 707 C CA . THR A 1 89 ? -0.933 -11.453 -15.486 1.00 95.19 89 THR A CA 1
ATOM 708 C C . THR A 1 89 ? -2.189 -11.301 -16.344 1.00 95.19 89 THR A C 1
ATOM 710 O O . THR A 1 89 ? -2.318 -11.923 -17.402 1.00 95.19 89 THR A O 1
ATOM 713 N N . LEU A 1 90 ? -3.117 -10.452 -15.887 1.00 92.94 90 LEU A N 1
ATOM 714 C CA . LEU A 1 90 ? -4.333 -10.124 -16.638 1.00 92.94 90 LEU A CA 1
ATOM 715 C C . LEU A 1 90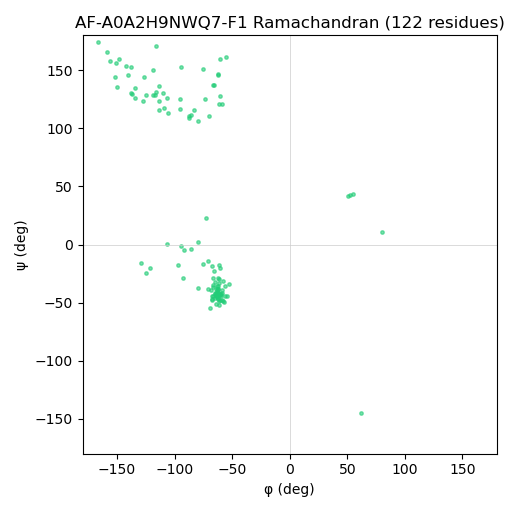 ? -3.987 -9.441 -17.968 1.00 92.94 90 LEU A C 1
ATOM 717 O O . LEU A 1 90 ? -4.476 -9.834 -19.022 1.00 92.94 90 LEU A O 1
ATOM 721 N N . ASP A 1 91 ? -3.097 -8.450 -17.914 1.00 93.62 91 ASP A N 1
ATOM 722 C CA . ASP A 1 91 ? -2.501 -7.840 -19.097 1.00 93.62 91 ASP A CA 1
ATOM 723 C C . ASP A 1 91 ? -1.153 -8.501 -19.395 1.00 93.62 91 ASP A C 1
ATOM 725 O O . ASP A 1 91 ? -0.206 -8.386 -18.613 1.00 93.62 91 ASP A O 1
ATOM 729 N N . LYS A 1 92 ? -1.048 -9.167 -20.548 1.00 96.12 92 LYS A N 1
ATOM 730 C CA . LYS A 1 92 ? 0.156 -9.893 -20.978 1.00 96.12 92 LYS A CA 1
ATOM 731 C C . LYS A 1 92 ? 1.399 -9.018 -21.120 1.00 96.12 92 LYS A C 1
ATOM 733 O O . LYS A 1 92 ? 2.514 -9.530 -21.055 1.00 96.12 92 LYS A O 1
ATOM 738 N N . ARG A 1 93 ? 1.251 -7.697 -21.261 1.00 95.62 93 ARG A N 1
ATOM 739 C CA . ARG A 1 93 ? 2.393 -6.766 -21.278 1.00 95.62 93 ARG A CA 1
ATOM 740 C C . ARG A 1 93 ? 3.165 -6.789 -19.958 1.00 95.62 93 ARG A C 1
ATOM 742 O O . ARG A 1 93 ? 4.376 -6.596 -19.966 1.00 95.62 93 ARG A O 1
ATOM 749 N N . PHE A 1 94 ? 2.486 -7.089 -18.851 1.00 96.44 94 PHE A N 1
ATOM 750 C CA . PHE A 1 94 ? 3.087 -7.142 -17.522 1.00 96.44 94 PHE A CA 1
ATOM 751 C C . PHE A 1 94 ? 3.945 -8.395 -17.299 1.00 96.44 94 PHE A C 1
ATOM 753 O O . PHE A 1 94 ? 4.798 -8.384 -16.418 1.00 96.44 94 PHE A O 1
ATOM 760 N N . GLU A 1 95 ? 3.804 -9.443 -18.120 1.00 97.25 95 GLU A N 1
ATOM 761 C CA . GLU A 1 95 ? 4.691 -10.620 -18.057 1.00 97.25 95 GLU A CA 1
ATOM 762 C C . GLU A 1 95 ? 6.131 -10.292 -18.483 1.00 97.25 95 GLU A C 1
ATOM 764 O O . GLU A 1 95 ? 7.059 -11.032 -18.168 1.00 97.25 95 GLU A O 1
ATOM 769 N N . LYS A 1 96 ? 6.321 -9.167 -19.188 1.00 97.19 96 LYS A N 1
ATOM 770 C CA . LYS A 1 96 ? 7.628 -8.669 -19.638 1.00 97.19 96 LYS A CA 1
ATOM 771 C C . LYS A 1 96 ? 8.278 -7.696 -18.650 1.00 97.19 96 LYS A C 1
ATOM 773 O O . LYS A 1 96 ? 9.391 -7.244 -18.904 1.00 97.19 96 LYS A O 1
ATOM 778 N N . ILE A 1 97 ? 7.585 -7.327 -17.572 1.00 97.62 97 ILE A N 1
ATOM 779 C CA . ILE A 1 97 ? 8.109 -6.400 -16.568 1.00 97.62 97 ILE A CA 1
ATOM 780 C C . ILE A 1 97 ? 8.896 -7.204 -15.543 1.00 97.62 97 ILE A C 1
ATOM 782 O O . ILE A 1 97 ? 8.296 -7.881 -14.708 1.00 97.62 97 ILE A O 1
ATOM 786 N N . THR A 1 98 ? 10.219 -7.061 -15.568 1.00 97.69 98 THR A N 1
ATOM 787 C CA . THR A 1 98 ? 11.093 -7.579 -14.512 1.00 97.69 98 THR A CA 1
ATOM 788 C C . THR A 1 98 ? 10.690 -6.952 -13.178 1.00 97.69 98 THR A C 1
ATOM 790 O O . THR A 1 98 ? 10.709 -5.725 -13.085 1.00 97.69 98 THR A O 1
ATOM 793 N N . PRO A 1 99 ? 10.307 -7.738 -12.155 1.00 97.81 99 PRO A N 1
ATOM 794 C CA . PRO A 1 99 ? 10.011 -7.212 -10.831 1.00 97.81 99 PRO A CA 1
ATOM 795 C C . PRO A 1 99 ? 11.226 -6.506 -10.219 1.00 97.81 99 PRO A C 1
ATOM 797 O O . PRO A 1 99 ? 12.361 -6.760 -10.610 1.00 97.81 99 PRO A O 1
ATOM 800 N N . TYR A 1 100 ? 10.998 -5.636 -9.237 1.00 98.25 100 TYR A N 1
ATOM 801 C CA . TYR A 1 100 ? 12.104 -4.994 -8.531 1.00 98.25 100 TYR A CA 1
ATOM 802 C C . TYR A 1 100 ? 12.986 -6.012 -7.803 1.00 98.25 100 TYR A C 1
ATOM 804 O O . TYR A 1 100 ? 12.481 -6.987 -7.244 1.00 98.25 100 TYR A O 1
ATOM 812 N N . GLU A 1 101 ? 14.285 -5.724 -7.742 1.00 97.88 101 GLU A N 1
ATOM 813 C CA . GLU A 1 101 ? 15.208 -6.432 -6.859 1.00 97.88 101 GLU A CA 1
ATOM 814 C C . GLU A 1 101 ? 14.808 -6.232 -5.386 1.00 97.88 101 GLU A C 1
ATOM 816 O O . GLU A 1 101 ? 14.355 -5.137 -5.020 1.00 97.88 101 GLU A O 1
ATOM 821 N N . PRO A 1 102 ? 15.016 -7.231 -4.507 1.00 97.81 102 PRO A N 1
ATOM 822 C CA . PRO A 1 102 ? 14.628 -7.145 -3.099 1.00 97.81 102 PRO A CA 1
ATOM 823 C C . PRO A 1 102 ? 15.152 -5.899 -2.368 1.00 97.81 102 PRO A C 1
ATOM 825 O O . PRO A 1 102 ? 14.460 -5.348 -1.511 1.00 97.81 102 PRO A O 1
ATOM 828 N N . ASP A 1 103 ? 16.347 -5.416 -2.719 1.00 98.25 103 ASP A N 1
ATOM 829 C CA . ASP A 1 103 ? 16.935 -4.213 -2.117 1.00 98.25 103 ASP A CA 1
ATOM 830 C C . ASP A 1 103 ? 16.146 -2.938 -2.418 1.00 98.25 103 ASP A C 1
ATOM 832 O O . ASP A 1 103 ? 16.052 -2.059 -1.561 1.00 98.25 103 ASP A O 1
ATOM 836 N N . VAL A 1 104 ? 15.501 -2.848 -3.583 1.00 98.31 104 VAL A N 1
ATOM 837 C CA . VAL A 1 104 ? 14.638 -1.705 -3.907 1.00 98.31 104 VAL A CA 1
ATOM 838 C C . VAL A 1 104 ? 13.391 -1.716 -3.020 1.00 98.31 104 VAL A C 1
ATOM 840 O O . VAL A 1 104 ? 12.995 -0.678 -2.492 1.00 98.31 104 VAL A O 1
ATOM 843 N N . LEU A 1 105 ? 12.807 -2.889 -2.749 1.00 98.38 105 LEU A N 1
ATOM 844 C CA . LEU A 1 105 ? 11.677 -2.983 -1.818 1.00 98.38 105 LEU A CA 1
ATOM 845 C C . LEU A 1 105 ? 12.090 -2.646 -0.386 1.00 98.38 105 LEU A C 1
ATOM 847 O O . LEU A 1 105 ? 11.310 -2.025 0.334 1.00 98.38 105 LEU A O 1
ATOM 851 N N . ARG A 1 106 ? 13.314 -2.999 0.026 1.00 98.62 106 ARG A N 1
ATOM 852 C CA . ARG A 1 106 ? 13.868 -2.586 1.328 1.00 98.62 106 ARG A CA 1
ATOM 853 C C . ARG A 1 106 ? 14.000 -1.066 1.427 1.00 98.62 106 ARG A C 1
ATOM 855 O O . ARG A 1 106 ? 13.672 -0.502 2.469 1.00 98.62 106 ARG A O 1
ATOM 862 N N . GLN A 1 107 ? 14.392 -0.393 0.344 1.00 98.56 107 GLN A N 1
ATOM 863 C CA . GLN A 1 107 ? 14.404 1.074 0.289 1.00 98.56 107 GLN A CA 1
ATOM 864 C C . GLN A 1 107 ? 12.990 1.656 0.411 1.00 98.56 107 GLN A C 1
ATOM 866 O O . GLN A 1 107 ? 12.769 2.582 1.190 1.00 98.56 107 GLN A O 1
ATOM 871 N N . PHE A 1 108 ? 12.011 1.091 -0.298 1.00 98.69 108 PHE A N 1
ATOM 872 C CA . PHE A 1 108 ? 10.613 1.533 -0.214 1.00 98.69 108 PHE A CA 1
ATOM 873 C C . PHE A 1 108 ? 10.028 1.319 1.182 1.00 98.69 108 PHE A C 1
ATOM 875 O O . PHE A 1 108 ? 9.335 2.191 1.709 1.00 98.69 108 PHE A O 1
ATOM 882 N N . LYS A 1 109 ? 10.363 0.194 1.818 1.00 98.69 109 LYS A N 1
ATOM 883 C CA . LYS A 1 109 ? 10.020 -0.080 3.212 1.00 98.69 109 LYS A CA 1
ATOM 884 C C . LYS A 1 109 ? 10.557 1.011 4.140 1.00 98.69 109 LYS A C 1
ATOM 886 O O . LYS A 1 109 ? 9.773 1.585 4.889 1.00 98.69 109 LYS A O 1
ATOM 891 N N . ALA A 1 110 ? 11.835 1.370 4.020 1.00 98.69 110 ALA A N 1
ATOM 892 C CA . ALA A 1 110 ? 12.443 2.423 4.837 1.00 98.69 110 ALA A CA 1
ATOM 893 C C . ALA A 1 110 ? 11.783 3.804 4.640 1.00 98.69 110 ALA A C 1
ATOM 895 O O . ALA A 1 110 ? 11.752 4.620 5.561 1.00 98.69 110 ALA A O 1
ATOM 896 N N . ILE A 1 111 ? 11.234 4.089 3.452 1.00 98.69 111 ILE A N 1
ATOM 897 C CA . ILE A 1 111 ? 10.450 5.311 3.206 1.00 98.69 111 ILE A CA 1
ATOM 898 C C . ILE A 1 111 ? 9.135 5.275 3.996 1.00 98.69 111 ILE A C 1
ATOM 900 O O . ILE A 1 111 ? 8.802 6.255 4.665 1.00 98.69 111 ILE A O 1
ATOM 904 N N . LEU A 1 112 ? 8.406 4.157 3.947 1.00 98.62 112 LEU A N 1
ATOM 905 C CA . LEU A 1 112 ? 7.126 3.995 4.645 1.00 98.62 112 LEU A CA 1
ATOM 906 C C . LEU A 1 112 ? 7.280 3.996 6.171 1.00 98.62 112 LEU A C 1
ATOM 908 O O . LEU A 1 112 ? 6.444 4.576 6.863 1.00 98.62 112 LEU A O 1
ATOM 912 N N . GLU A 1 113 ? 8.357 3.411 6.701 1.00 98.50 113 GLU A N 1
ATOM 913 C CA . GLU A 1 113 ? 8.632 3.328 8.147 1.00 98.50 113 GLU A CA 1
ATOM 914 C C . GLU A 1 113 ? 8.784 4.701 8.821 1.00 98.50 113 GLU A C 1
ATOM 916 O O . GLU A 1 113 ? 8.616 4.820 10.032 1.00 98.50 113 GLU A O 1
ATOM 921 N N . LYS A 1 114 ? 9.014 5.772 8.049 1.00 98.00 114 LYS A N 1
ATOM 922 C CA . LYS A 1 114 ? 9.007 7.152 8.567 1.00 98.00 114 LYS A CA 1
ATOM 923 C C . LYS A 1 114 ? 7.628 7.602 9.062 1.00 98.00 114 LYS A C 1
ATOM 925 O O . LYS A 1 114 ? 7.543 8.537 9.854 1.00 98.00 114 LYS A O 1
ATOM 930 N N . HIS A 1 115 ? 6.558 6.974 8.575 1.00 97.69 115 HIS A N 1
ATOM 931 C CA . HIS A 1 115 ? 5.172 7.344 8.876 1.00 97.69 115 HIS A CA 1
ATOM 932 C C . HIS A 1 115 ? 4.352 6.179 9.448 1.00 97.69 115 HIS A C 1
ATOM 934 O O . HIS A 1 115 ? 3.363 6.409 10.142 1.00 97.69 115 HIS A O 1
ATOM 940 N N . ILE A 1 116 ? 4.738 4.934 9.167 1.00 98.25 116 ILE A N 1
ATOM 941 C CA . ILE A 1 116 ? 3.944 3.734 9.444 1.00 98.25 116 ILE A CA 1
ATOM 942 C C . ILE A 1 116 ? 4.671 2.857 10.464 1.00 98.25 116 ILE A C 1
ATOM 944 O O . ILE A 1 116 ? 5.852 2.565 10.305 1.00 98.25 116 ILE A O 1
ATOM 948 N N . THR A 1 117 ? 3.956 2.413 11.503 1.00 97.94 117 THR A N 1
ATOM 949 C CA . THR A 1 117 ? 4.548 1.706 12.653 1.00 97.94 117 THR A CA 1
ATOM 950 C C . THR A 1 117 ? 5.170 0.360 12.287 1.00 97.94 117 THR A C 1
ATOM 952 O O . THR A 1 117 ? 6.201 -0.016 12.836 1.00 97.94 117 THR A O 1
ATOM 955 N N . THR A 1 118 ? 4.543 -0.393 11.388 1.00 98.56 118 THR A N 1
ATOM 956 C CA . THR A 1 118 ? 5.049 -1.692 10.940 1.00 98.56 118 THR A CA 1
ATOM 957 C C . THR A 1 118 ? 4.950 -1.772 9.431 1.00 98.56 118 THR A C 1
ATOM 959 O O . THR A 1 118 ? 3.877 -1.571 8.863 1.00 98.56 118 THR A O 1
ATOM 962 N N . VAL A 1 119 ? 6.066 -2.075 8.777 1.00 98.69 119 VAL A N 1
ATOM 963 C CA . VAL A 1 119 ? 6.103 -2.261 7.330 1.00 98.69 119 VAL A CA 1
ATOM 964 C C . VAL A 1 119 ? 6.691 -3.625 7.018 1.00 98.69 119 VAL A C 1
ATOM 966 O O . VAL A 1 119 ? 7.764 -3.978 7.508 1.00 98.69 119 VAL A O 1
ATOM 969 N N . GLU A 1 120 ? 6.003 -4.403 6.197 1.00 98.56 120 GLU A N 1
ATOM 970 C CA . GLU A 1 120 ? 6.417 -5.753 5.816 1.00 98.56 120 GLU A CA 1
ATOM 971 C C . GLU A 1 120 ? 6.645 -5.834 4.309 1.00 98.56 120 GLU A C 1
ATOM 973 O O . GLU A 1 120 ? 6.037 -5.099 3.533 1.00 98.56 120 GLU A O 1
ATOM 978 N N . ILE A 1 121 ? 7.552 -6.718 3.896 1.00 98.56 121 ILE A N 1
ATOM 979 C CA . ILE A 1 121 ? 7.766 -7.053 2.489 1.00 98.56 121 ILE A CA 1
ATOM 980 C C . ILE A 1 121 ? 7.422 -8.525 2.332 1.00 98.56 121 ILE A C 1
ATOM 982 O O . ILE A 1 121 ? 7.936 -9.358 3.078 1.00 98.56 121 ILE A O 1
ATOM 986 N N . VAL A 1 122 ? 6.575 -8.844 1.357 1.00 98.06 122 VAL A N 1
ATOM 987 C CA . VAL A 1 122 ? 6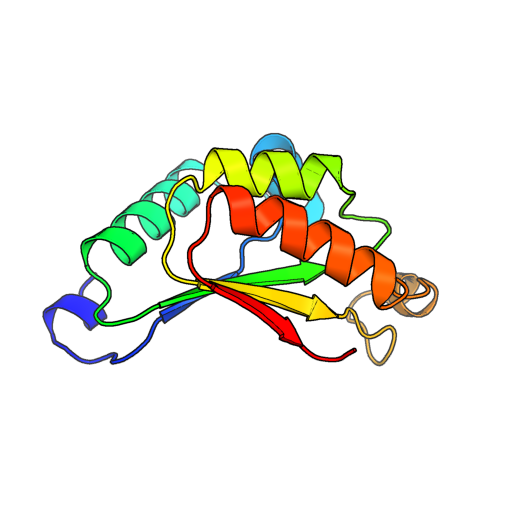.132 -10.215 1.095 1.00 98.06 122 VAL A CA 1
ATOM 988 C C . VAL A 1 122 ? 6.357 -10.596 -0.362 1.00 98.06 122 VAL A C 1
ATOM 990 O O . VAL A 1 122 ? 6.166 -9.794 -1.276 1.00 98.06 122 VAL A O 1
ATOM 993 N N . GLY A 1 123 ? 6.716 -11.859 -0.585 1.00 94.62 123 GLY A N 1
ATOM 994 C CA . GLY A 1 123 ? 6.847 -12.431 -1.924 1.00 94.62 123 GLY A CA 1
ATOM 995 C C . GLY A 1 123 ? 8.151 -12.117 -2.662 1.00 94.62 123 GLY A C 1
ATOM 996 O O . GLY A 1 123 ? 8.197 -12.414 -3.858 1.00 94.62 123 GLY A O 1
ATOM 997 N N . ILE A 1 124 ? 9.148 -11.547 -1.974 1.00 87.00 124 ILE A N 1
ATOM 998 C CA . ILE A 1 124 ? 10.558 -11.521 -2.404 1.00 87.00 124 ILE A CA 1
ATOM 999 C C . ILE A 1 124 ? 11.238 -12.871 -2.187 1.00 87.00 124 ILE A C 1
ATOM 1001 O O . ILE A 1 124 ? 10.776 -13.621 -1.295 1.00 87.00 124 ILE A O 1
#

Solvent-accessible surface area (backbone atoms only — not comparable to full-atom values): 7184 Å² total; per-residue (Å²): 109,68,52,53,78,70,64,74,49,73,66,44,80,43,82,54,84,53,30,83,93,45,30,35,68,70,67,71,43,96,65,66,61,65,64,52,51,52,49,52,52,47,45,76,75,60,46,84,34,63,33,39,29,30,74,50,41,64,94,80,49,51,73,66,40,49,46,48,37,29,62,70,62,34,78,42,68,32,37,37,44,30,52,45,67,45,63,91,46,93,54,70,74,48,47,74,46,74,54,69,57,66,66,58,54,52,52,48,42,59,54,32,49,76,37,22,78,37,65,48,78,45,80,116

Sequence (124 aa):
EVLIRKKLVDYIAMDIKAPKEDYSKVANASVDIGSIEQSIALIKKSAPDYEFRMTVVPTLHSAEDIQKIAQWLGSAKRFTLQQFRQKNTLDKRFEKITPYEPDVLRQFKAILEKHITTVEIVGI

Mean predicted aligned error: 2.42 Å

Foldseek 3Di:
DVCLVVVVDQEEEAEDEWAPVCRCVRVVHDDDVVVVVVVLVCCQVGHNYYEYEYADFPVRDDLVRLLNVLVSSAAEAEYEYEWDDLPPDPDVVSVPGDIDDVVRVVSSQVSNVVGYVYYYYPDD

Secondary structure (DSSP, 8-state):
-HHHHTT--S-EEEE--S-GGGHHHHHTS---HHHHHHHHHHHHHH-SSEEEEEEE-TTT--HHHHHHHHHHH-SEEEEEEEEP--SS-SSGGGGGSPPPPHHHHHHHHHHHTTTEEEEEEE--

pLDDT: mean 97.39, std 1.79, range [87.0, 98.81]